Protein AF-A0A800F292-F1 (afdb_monomer)

Mean predicted aligned error: 12.26 Å

Structure (mmCIF, N/CA/C/O backbone):
data_AF-A0A800F292-F1
#
_entry.id   AF-A0A800F292-F1
#
loop_
_atom_site.group_PDB
_atom_site.id
_atom_site.type_symbol
_atom_site.label_atom_id
_atom_site.label_alt_id
_atom_site.label_comp_id
_atom_site.label_asym_id
_atom_site.label_entity_id
_atom_site.label_seq_id
_atom_site.pdbx_PDB_ins_code
_atom_site.Cartn_x
_atom_site.Cartn_y
_atom_site.Cartn_z
_atom_site.occupancy
_atom_site.B_iso_or_equiv
_atom_site.auth_seq_id
_atom_site.auth_comp_id
_atom_site.auth_asym_id
_atom_site.auth_atom_id
_atom_site.pdbx_PDB_model_num
ATOM 1 N N . MET A 1 1 ? -18.574 13.559 -43.668 1.00 36.72 1 MET A N 1
ATOM 2 C CA . MET A 1 1 ? -17.301 13.982 -43.047 1.00 36.72 1 MET A CA 1
ATOM 3 C C . MET A 1 1 ? -17.397 13.681 -41.564 1.00 36.72 1 MET A C 1
ATOM 5 O O . MET A 1 1 ? -18.131 14.370 -40.873 1.00 36.72 1 MET A O 1
ATOM 9 N N . GLN A 1 2 ? -16.757 12.614 -41.094 1.00 32.22 2 GLN A N 1
ATOM 10 C CA . GLN A 1 2 ? -16.749 12.251 -39.677 1.00 32.22 2 GLN A CA 1
ATOM 11 C C . GLN A 1 2 ? -15.295 11.953 -39.313 1.00 32.22 2 GLN A C 1
ATOM 13 O O . GLN A 1 2 ? -14.734 10.948 -39.738 1.00 32.22 2 GLN A O 1
ATOM 18 N N . SER A 1 3 ? -14.655 12.906 -38.640 1.00 34.41 3 SER A N 1
ATOM 19 C CA . SER A 1 3 ? -13.289 12.800 -38.133 1.00 34.41 3 SER A CA 1
ATOM 20 C C . SER A 1 3 ? -13.315 12.074 -36.790 1.00 34.41 3 SER A C 1
ATOM 22 O O . SER A 1 3 ? -13.877 12.588 -35.822 1.00 34.41 3 SER A O 1
ATOM 24 N N . ALA A 1 4 ? -12.724 10.883 -36.740 1.00 36.22 4 ALA A N 1
ATOM 25 C CA . ALA A 1 4 ? -12.498 10.143 -35.508 1.00 36.22 4 ALA A CA 1
ATOM 26 C C . ALA A 1 4 ? -11.353 10.792 -34.716 1.00 36.22 4 ALA A C 1
ATOM 28 O O . ALA A 1 4 ? -10.230 10.909 -35.204 1.00 36.22 4 ALA A O 1
ATOM 29 N N . ILE A 1 5 ? -11.659 11.226 -33.496 1.00 40.91 5 ILE A N 1
ATOM 30 C CA . ILE A 1 5 ? -10.686 11.656 -32.495 1.00 40.91 5 ILE A CA 1
ATOM 31 C C . ILE A 1 5 ? -10.092 10.379 -31.894 1.00 40.91 5 ILE A C 1
ATOM 33 O O . ILE A 1 5 ? -10.772 9.677 -31.148 1.00 40.91 5 ILE A O 1
ATOM 37 N N . LEU A 1 6 ? -8.842 10.058 -32.237 1.00 34.91 6 LEU A N 1
ATOM 38 C CA . LEU A 1 6 ? -8.052 9.098 -31.470 1.00 34.91 6 LEU A CA 1
ATOM 39 C C . LEU A 1 6 ? -7.646 9.789 -30.162 1.00 34.91 6 LEU A C 1
ATOM 41 O O . LEU A 1 6 ? -6.885 10.758 -30.169 1.00 34.91 6 LEU A O 1
ATOM 45 N N . HIS A 1 7 ? -8.187 9.316 -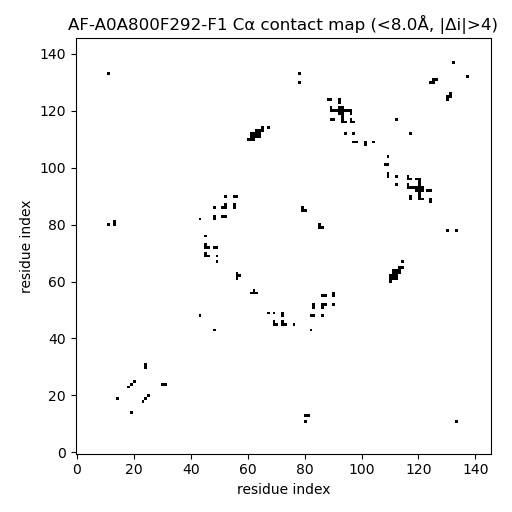29.042 1.00 37.03 7 HIS A N 1
ATOM 46 C CA . HIS A 1 7 ? -7.652 9.641 -27.728 1.00 37.03 7 HIS A CA 1
ATOM 47 C C . HIS A 1 7 ? -6.312 8.927 -27.572 1.00 37.03 7 HIS A C 1
ATOM 49 O O . HIS A 1 7 ? -6.251 7.713 -27.406 1.00 37.03 7 HIS A O 1
ATOM 55 N N . ASP A 1 8 ? -5.250 9.717 -27.662 1.00 36.19 8 ASP A N 1
ATOM 56 C CA . ASP A 1 8 ? -3.881 9.321 -27.379 1.00 36.19 8 ASP A CA 1
ATOM 57 C C . ASP A 1 8 ? -3.757 9.109 -25.860 1.00 36.19 8 ASP A C 1
ATOM 59 O O . ASP A 1 8 ? -3.604 10.053 -25.075 1.00 36.19 8 ASP A O 1
ATOM 63 N N . SER A 1 9 ? -3.950 7.864 -25.425 1.00 35.12 9 SER A N 1
ATOM 64 C CA . SER A 1 9 ? -3.749 7.421 -24.047 1.00 35.12 9 SER A CA 1
ATOM 65 C C . SER A 1 9 ? -2.253 7.446 -23.738 1.00 35.12 9 SER A C 1
ATOM 67 O O . SER A 1 9 ? -1.532 6.486 -23.997 1.00 35.12 9 SER A O 1
ATOM 69 N N . LYS A 1 10 ? -1.789 8.589 -23.227 1.00 39.78 10 LYS A N 1
ATOM 70 C CA . LYS A 1 10 ? -0.405 8.838 -22.812 1.00 39.78 10 LYS A CA 1
ATOM 71 C C . LYS A 1 10 ? 0.002 7.880 -21.691 1.00 39.78 10 LYS A C 1
ATOM 73 O O . LYS A 1 10 ? -0.447 8.026 -20.557 1.00 39.78 10 LYS A O 1
ATOM 78 N N . GLU A 1 11 ? 0.880 6.934 -22.006 1.00 37.97 11 GLU A N 1
ATOM 79 C CA . GLU A 1 11 ? 1.556 6.104 -21.011 1.00 37.97 11 GLU A CA 1
ATOM 80 C C . GLU A 1 11 ? 2.516 6.966 -20.171 1.00 37.97 11 GLU A C 1
ATOM 82 O O . GLU A 1 11 ? 3.374 7.683 -20.689 1.00 37.97 11 GLU A O 1
ATOM 87 N N . LEU A 1 12 ? 2.337 6.924 -18.849 1.00 43.06 12 LEU A N 1
ATOM 88 C CA . LEU A 1 12 ? 3.229 7.535 -17.860 1.00 43.06 12 LEU A CA 1
ATOM 89 C C . LEU A 1 12 ? 4.575 6.788 -17.814 1.00 43.06 12 LEU A C 1
ATOM 91 O O . LEU A 1 12 ? 4.598 5.581 -18.067 1.00 43.06 12 LEU A O 1
ATOM 95 N N . PRO A 1 13 ? 5.686 7.451 -17.435 1.00 40.56 13 PRO A N 1
ATOM 96 C CA . PRO A 1 13 ? 7.021 6.865 -17.480 1.00 40.56 13 PRO A CA 1
ATOM 97 C C . PRO A 1 13 ? 7.172 5.761 -16.421 1.00 40.56 13 PRO A C 1
ATOM 99 O O . PRO A 1 13 ? 7.561 5.980 -15.269 1.00 40.56 13 PRO A O 1
ATOM 102 N N . LYS A 1 14 ? 6.856 4.533 -16.830 1.00 51.59 14 LYS A N 1
ATOM 103 C CA . LYS A 1 14 ? 7.476 3.321 -16.291 1.00 51.59 14 LYS A CA 1
ATOM 104 C C . LYS A 1 14 ? 8.957 3.388 -16.683 1.00 51.59 14 LYS A C 1
ATOM 106 O O . LYS A 1 14 ? 9.255 3.924 -17.744 1.00 51.59 14 LYS A O 1
ATOM 111 N N . ILE A 1 15 ? 9.882 2.871 -15.865 1.00 49.94 15 ILE A N 1
ATOM 112 C CA . ILE A 1 15 ? 11.283 2.713 -16.303 1.00 49.94 15 ILE A CA 1
ATOM 113 C C . ILE A 1 15 ? 11.245 1.735 -17.478 1.00 49.94 15 ILE A C 1
ATOM 115 O O . ILE A 1 15 ? 11.177 0.521 -17.284 1.00 49.94 15 ILE A O 1
ATOM 119 N N . ASN A 1 16 ? 11.157 2.283 -18.683 1.00 58.16 16 ASN A N 1
ATOM 120 C CA . ASN A 1 16 ? 10.989 1.517 -19.897 1.00 58.16 16 ASN A CA 1
ATOM 121 C C . ASN A 1 16 ? 12.355 0.934 -20.267 1.00 58.16 16 ASN A C 1
ATOM 123 O O . ASN A 1 16 ? 13.406 1.471 -19.908 1.00 58.16 16 ASN A O 1
ATOM 127 N N . GLU A 1 17 ? 12.352 -0.176 -20.991 1.00 64.88 17 GLU A N 1
ATOM 128 C CA . GLU A 1 17 ? 13.569 -0.807 -21.495 1.00 64.88 17 GLU A CA 1
ATOM 129 C C . GLU A 1 17 ? 14.420 0.191 -22.301 1.00 64.88 17 GLU A C 1
ATOM 131 O O . GLU A 1 17 ? 15.648 0.136 -22.259 1.00 64.88 17 GLU A O 1
ATOM 136 N N . GLU A 1 18 ? 13.774 1.165 -22.948 1.00 66.38 18 GLU A N 1
ATOM 137 C CA . GLU A 1 18 ? 14.415 2.297 -23.621 1.00 66.38 18 GLU A CA 1
ATOM 138 C C . GLU A 1 18 ? 15.175 3.227 -22.674 1.00 66.38 18 GLU A C 1
ATOM 140 O O . GLU A 1 18 ? 16.341 3.512 -22.940 1.00 66.38 18 GLU A O 1
ATOM 145 N N . ASP A 1 19 ? 14.588 3.654 -21.553 1.00 66.25 19 ASP A N 1
ATOM 146 C CA . ASP A 1 19 ? 15.280 4.507 -20.575 1.00 66.25 19 ASP A CA 1
ATOM 147 C C . ASP A 1 19 ? 16.457 3.763 -19.937 1.00 66.25 19 ASP A C 1
ATOM 149 O O . ASP A 1 19 ? 17.545 4.312 -19.759 1.00 66.25 19 ASP A O 1
ATOM 153 N N . LEU A 1 20 ? 16.278 2.470 -19.654 1.00 72.25 20 LEU A N 1
ATOM 154 C CA . LEU A 1 20 ? 17.343 1.618 -19.133 1.00 72.25 20 LEU A CA 1
ATOM 155 C C . LEU A 1 20 ? 18.491 1.474 -20.150 1.00 72.25 20 LEU A C 1
ATOM 157 O O . LEU A 1 20 ? 19.671 1.543 -19.797 1.00 72.25 20 LEU A O 1
ATOM 161 N N . LYS A 1 21 ? 18.159 1.312 -21.433 1.00 69.94 21 LYS A N 1
ATOM 162 C CA . LYS A 1 21 ? 19.131 1.185 -22.524 1.00 69.94 21 LYS A CA 1
ATOM 163 C C . LYS A 1 21 ? 19.867 2.496 -22.796 1.00 69.94 21 LYS A C 1
ATOM 165 O O . LYS A 1 21 ? 21.090 2.476 -22.934 1.00 69.94 21 LYS A O 1
ATOM 170 N N . ASN A 1 22 ? 19.147 3.613 -22.819 1.00 68.94 22 ASN A N 1
ATOM 171 C CA . ASN A 1 22 ? 19.672 4.923 -23.197 1.00 68.94 22 ASN A CA 1
ATOM 172 C C . ASN A 1 22 ? 20.421 5.622 -22.057 1.00 68.94 22 ASN A C 1
ATOM 174 O O . ASN A 1 22 ? 21.399 6.314 -22.321 1.00 68.94 22 ASN A O 1
ATOM 178 N N . CYS A 1 23 ? 20.014 5.423 -20.801 1.00 67.19 23 CYS A N 1
ATOM 179 C CA . CYS A 1 23 ? 20.620 6.118 -19.663 1.00 67.19 23 CYS A CA 1
ATOM 180 C C . CYS A 1 23 ? 21.601 5.235 -18.878 1.00 67.19 23 CYS A C 1
ATOM 182 O O . CYS A 1 23 ? 22.660 5.710 -18.476 1.00 67.19 23 CYS A O 1
ATOM 184 N N . PHE A 1 24 ? 21.291 3.951 -18.664 1.00 71.19 24 PHE A N 1
ATOM 185 C CA . PHE A 1 24 ? 22.099 3.081 -17.798 1.00 71.19 24 PHE A CA 1
ATOM 186 C C . PHE A 1 24 ? 23.123 2.238 -18.576 1.00 71.19 24 PHE A C 1
ATOM 188 O O . PHE A 1 24 ? 24.309 2.231 -18.239 1.00 71.19 24 PHE A O 1
ATOM 195 N N . PHE A 1 25 ? 22.705 1.558 -19.650 1.00 73.31 25 PHE A N 1
ATOM 196 C CA . PHE A 1 25 ? 23.616 0.714 -20.439 1.00 73.31 25 PHE A CA 1
ATOM 197 C C . PHE A 1 25 ? 24.480 1.488 -21.438 1.00 73.31 25 PHE A C 1
ATOM 199 O O . PHE A 1 25 ? 25.576 1.028 -21.760 1.00 73.31 25 PHE A O 1
ATOM 206 N N . ALA A 1 26 ? 24.041 2.667 -21.891 1.00 73.25 26 ALA A N 1
ATOM 207 C CA . ALA A 1 26 ? 24.834 3.520 -22.777 1.00 73.25 26 ALA A CA 1
ATOM 208 C C . ALA A 1 26 ? 26.160 3.966 -22.137 1.00 73.25 26 ALA A C 1
ATOM 210 O O . ALA A 1 26 ? 27.179 4.039 -22.822 1.00 73.25 26 ALA A O 1
ATOM 211 N N . TYR A 1 27 ? 26.165 4.200 -20.819 1.00 72.38 27 TYR A N 1
ATOM 212 C CA . TYR A 1 27 ? 27.358 4.610 -20.074 1.00 72.38 27 TYR A CA 1
ATOM 213 C C . TYR A 1 27 ? 28.317 3.439 -19.788 1.00 72.38 27 TYR A C 1
ATOM 215 O O . TYR A 1 27 ? 29.520 3.640 -19.664 1.00 72.38 27 TYR A O 1
ATOM 223 N N . ASN A 1 28 ? 27.809 2.199 -19.734 1.00 76.88 28 ASN A N 1
ATOM 224 C CA . ASN A 1 28 ? 28.596 1.001 -19.435 1.00 76.88 28 ASN A CA 1
ATOM 225 C C . ASN A 1 28 ? 28.258 -0.155 -20.389 1.00 76.88 28 ASN A C 1
ATOM 227 O O . ASN A 1 28 ? 2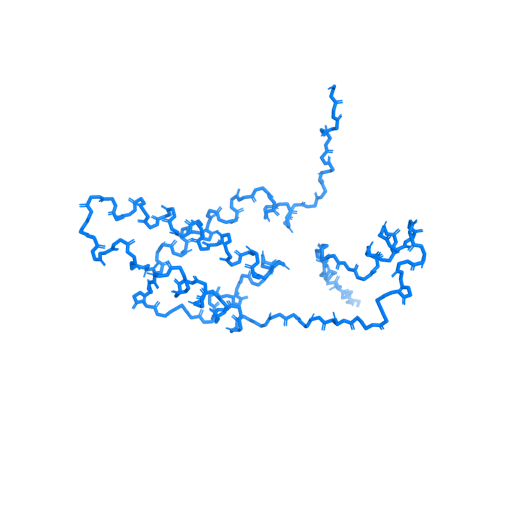7.590 -1.125 -20.021 1.00 76.88 28 ASN A O 1
ATOM 231 N N . GLN A 1 29 ? 28.765 -0.093 -21.618 1.00 69.00 29 GLN A N 1
ATOM 232 C CA . GLN A 1 29 ? 28.440 -1.074 -22.665 1.00 69.00 29 GLN A CA 1
ATOM 233 C C . GLN A 1 29 ? 28.773 -2.527 -22.262 1.00 69.00 29 GLN A C 1
ATOM 235 O O . GLN A 1 29 ? 28.035 -3.454 -22.596 1.00 69.00 29 GLN A O 1
ATOM 240 N N . GLY A 1 30 ? 29.834 -2.728 -21.467 1.00 76.31 30 GLY A N 1
ATOM 241 C CA . GLY A 1 30 ? 30.248 -4.040 -20.949 1.00 76.31 30 GLY A CA 1
ATOM 242 C C . GLY A 1 30 ? 29.389 -4.602 -19.806 1.00 76.31 30 GLY A C 1
ATOM 243 O O . GLY A 1 30 ? 29.569 -5.757 -19.428 1.00 76.31 30 GLY A O 1
ATOM 244 N N . LEU A 1 31 ? 28.465 -3.818 -19.240 1.00 77.75 31 LEU A N 1
ATOM 245 C CA . LEU A 1 31 ? 27.495 -4.291 -18.244 1.00 77.75 31 LEU A CA 1
ATOM 246 C C . LEU A 1 31 ? 26.307 -4.983 -18.915 1.00 77.75 31 LEU A C 1
ATOM 248 O O . LEU A 1 31 ? 25.764 -5.933 -18.361 1.00 77.75 31 LEU A O 1
ATOM 252 N N . ASN A 1 32 ? 25.947 -4.573 -20.131 1.00 74.81 32 ASN A N 1
ATOM 253 C CA . ASN A 1 32 ? 24.819 -5.151 -20.854 1.00 74.81 32 ASN A CA 1
ATOM 254 C C . ASN A 1 32 ? 25.026 -6.645 -21.171 1.00 74.81 32 ASN A C 1
ATOM 256 O O . ASN A 1 32 ? 24.090 -7.435 -21.082 1.00 74.81 32 ASN A O 1
ATOM 260 N N . SER A 1 33 ? 26.265 -7.053 -21.470 1.00 78.81 33 SER A N 1
ATOM 261 C CA . SER A 1 33 ? 26.622 -8.462 -21.700 1.00 78.81 33 SER A CA 1
ATOM 262 C C . SER A 1 33 ? 26.584 -9.322 -20.431 1.00 78.81 33 SER A C 1
ATOM 264 O O . SER A 1 33 ? 26.519 -10.545 -20.530 1.00 78.81 33 SER A O 1
ATOM 266 N N . ARG A 1 34 ? 26.589 -8.706 -19.239 1.00 82.31 34 ARG A N 1
ATOM 267 C CA . ARG A 1 34 ? 26.511 -9.399 -17.940 1.00 82.31 34 ARG A CA 1
ATOM 268 C C . ARG A 1 34 ? 25.076 -9.689 -17.491 1.00 82.31 34 ARG A C 1
ATOM 270 O O . ARG A 1 34 ? 24.896 -10.449 -16.544 1.00 82.31 34 ARG A O 1
ATOM 277 N N . PHE A 1 35 ? 24.070 -9.151 -18.186 1.00 80.56 35 PHE A N 1
ATOM 278 C CA . PHE A 1 35 ? 22.650 -9.453 -17.970 1.00 80.56 35 PHE A CA 1
ATOM 279 C C . PHE A 1 35 ? 22.031 -10.095 -19.225 1.00 80.56 35 PHE A C 1
ATOM 281 O O . PHE A 1 35 ? 21.177 -9.486 -19.873 1.00 80.56 35 PHE A O 1
ATOM 288 N N . PRO A 1 36 ? 22.457 -11.317 -19.604 1.00 76.56 36 PRO A N 1
ATOM 289 C CA . PRO A 1 36 ? 21.938 -11.992 -20.795 1.00 76.56 36 PRO A CA 1
ATOM 290 C C . PRO A 1 36 ? 20.446 -12.339 -20.675 1.00 76.56 36 PRO A C 1
ATOM 292 O O . PRO A 1 36 ? 19.749 -12.404 -21.683 1.00 76.56 36 PRO A O 1
ATOM 295 N N . TRP A 1 37 ? 19.946 -12.520 -19.449 1.00 78.12 37 TRP A N 1
ATOM 296 C CA . TRP A 1 37 ? 18.545 -12.823 -19.169 1.00 78.12 37 TRP A CA 1
ATOM 297 C C . TRP A 1 37 ? 17.825 -11.571 -18.678 1.00 78.12 37 TRP A C 1
ATOM 299 O O . TRP A 1 37 ? 18.099 -11.081 -17.581 1.00 78.12 37 TRP A O 1
ATOM 309 N N . ARG A 1 38 ? 16.892 -11.063 -19.486 1.00 75.50 38 ARG A N 1
ATOM 310 C CA . ARG A 1 38 ? 15.976 -9.989 -19.093 1.00 75.50 38 ARG A CA 1
ATOM 311 C C . ARG A 1 38 ? 14.594 -10.581 -18.882 1.00 75.50 38 ARG A C 1
ATOM 313 O O . ARG A 1 38 ? 14.059 -11.238 -19.770 1.00 75.50 38 ARG A O 1
ATOM 320 N N . PHE A 1 39 ? 14.028 -10.340 -17.710 1.00 75.88 39 PHE A N 1
ATOM 321 C CA . PHE A 1 39 ? 12.658 -10.720 -17.400 1.00 75.88 39 PHE A CA 1
ATOM 322 C C . PHE A 1 39 ? 11.787 -9.477 -17.509 1.00 75.88 39 PHE A C 1
ATOM 324 O O . PHE A 1 39 ? 12.036 -8.487 -16.820 1.00 75.88 39 PHE A O 1
ATOM 331 N N . LYS A 1 40 ? 10.779 -9.528 -18.378 1.00 72.75 40 LYS A N 1
ATOM 332 C CA . LYS A 1 40 ? 9.723 -8.522 -18.424 1.00 72.75 40 LYS A CA 1
ATOM 333 C C . LYS A 1 40 ? 8.581 -9.009 -17.543 1.00 72.75 40 LYS A C 1
ATOM 335 O O . LYS A 1 40 ? 8.144 -10.146 -17.682 1.00 72.75 40 LYS A O 1
ATOM 340 N N . THR A 1 41 ? 8.140 -8.169 -16.619 1.00 74.00 41 THR A N 1
ATOM 341 C CA . THR A 1 41 ? 6.936 -8.434 -15.830 1.00 74.00 41 THR A CA 1
ATOM 342 C C . THR A 1 41 ? 5.742 -7.828 -16.542 1.00 74.00 41 THR A C 1
ATOM 344 O O . THR A 1 41 ? 5.806 -6.664 -16.945 1.00 74.00 41 THR A O 1
ATOM 347 N N . ASP A 1 42 ? 4.675 -8.606 -16.673 1.00 79.25 42 ASP A N 1
ATOM 348 C CA . ASP A 1 42 ? 3.408 -8.109 -17.195 1.00 79.25 42 ASP A CA 1
ATOM 349 C C . ASP A 1 42 ? 2.742 -7.142 -16.209 1.00 79.25 42 ASP A C 1
ATOM 351 O O . ASP A 1 42 ? 3.061 -7.100 -15.015 1.00 79.25 42 ASP A O 1
ATOM 355 N N . ASP A 1 43 ? 1.816 -6.346 -16.734 1.00 85.19 43 ASP A N 1
ATOM 356 C CA . ASP A 1 43 ? 1.013 -5.436 -15.931 1.00 85.19 43 ASP A CA 1
ATOM 357 C C . ASP A 1 43 ? 0.007 -6.202 -15.067 1.00 85.19 43 ASP A C 1
ATOM 359 O O . ASP A 1 43 ? -0.630 -7.156 -15.516 1.00 85.19 43 ASP A O 1
ATOM 363 N N . TYR A 1 44 ? -0.163 -5.752 -13.823 1.00 87.19 44 TYR A N 1
ATOM 364 C CA . TYR A 1 44 ? -1.115 -6.360 -12.899 1.00 87.19 44 TYR A CA 1
ATOM 365 C C . TYR A 1 44 ? -2.548 -5.969 -13.242 1.00 87.19 44 TYR A C 1
ATOM 367 O O . TYR A 1 44 ? -2.861 -4.799 -13.475 1.00 87.19 44 TYR A O 1
ATOM 375 N N . LYS A 1 45 ? -3.457 -6.938 -13.163 1.00 91.94 45 LYS A N 1
ATOM 376 C CA . LYS A 1 45 ? -4.901 -6.688 -13.188 1.00 91.94 45 LYS A CA 1
ATOM 377 C C . LYS A 1 45 ? -5.374 -6.166 -11.832 1.00 91.94 45 LYS A C 1
ATOM 379 O O . LYS A 1 45 ? -4.774 -6.435 -10.792 1.00 91.94 45 LYS A O 1
ATOM 384 N N . ALA A 1 46 ? -6.523 -5.491 -11.816 1.00 92.06 46 ALA A N 1
ATOM 385 C CA . ALA A 1 46 ? -7.115 -4.946 -10.590 1.00 92.06 46 ALA A CA 1
ATOM 386 C C . ALA A 1 46 ? -7.318 -5.998 -9.479 1.00 92.06 46 ALA A C 1
ATOM 388 O O . ALA A 1 46 ? -7.108 -5.704 -8.302 1.00 92.06 46 ALA A O 1
ATOM 389 N N . GLY A 1 47 ? -7.686 -7.231 -9.846 1.00 92.81 47 GLY A N 1
ATOM 390 C CA . GLY A 1 47 ? -7.806 -8.343 -8.898 1.00 92.81 47 GLY A CA 1
ATOM 391 C C . GLY A 1 47 ? -6.469 -8.725 -8.256 1.00 92.81 47 GLY A C 1
ATOM 392 O O . GLY A 1 47 ? -6.386 -8.833 -7.037 1.00 92.81 47 GLY A O 1
ATOM 393 N N . GLU A 1 48 ? -5.408 -8.838 -9.055 1.00 92.69 48 GLU A N 1
ATOM 394 C CA . GLU A 1 48 ? -4.061 -9.171 -8.571 1.00 92.69 48 GLU A CA 1
ATOM 395 C C . GLU A 1 48 ? -3.502 -8.050 -7.687 1.00 92.69 48 GLU A C 1
ATOM 397 O O . GLU A 1 48 ? -2.895 -8.300 -6.646 1.00 92.69 48 GLU A O 1
ATOM 402 N N . LEU A 1 49 ? -3.772 -6.792 -8.044 1.00 93.19 49 LEU A N 1
ATOM 403 C CA . LEU A 1 49 ? -3.374 -5.643 -7.238 1.00 93.19 49 LEU A CA 1
ATOM 404 C C . LEU A 1 49 ? -4.082 -5.625 -5.872 1.00 93.19 49 LEU A C 1
ATOM 406 O O . LEU A 1 49 ? -3.456 -5.327 -4.851 1.00 93.19 49 LEU A O 1
ATOM 410 N N . ASN A 1 50 ? -5.363 -6.010 -5.829 1.00 95.19 50 ASN A N 1
ATOM 411 C CA . ASN A 1 50 ? -6.100 -6.192 -4.578 1.00 95.19 50 ASN A CA 1
ATOM 412 C C . ASN A 1 50 ? -5.488 -7.313 -3.720 1.00 95.19 50 ASN A C 1
ATOM 414 O O . ASN A 1 50 ? -5.314 -7.147 -2.512 1.00 95.19 50 ASN A O 1
ATOM 418 N N . GLU A 1 51 ? -5.107 -8.438 -4.326 1.00 94.75 51 GLU A N 1
ATOM 419 C CA . GLU A 1 51 ? -4.435 -9.534 -3.619 1.00 94.75 51 GLU A CA 1
ATOM 420 C C . GLU A 1 51 ? -3.090 -9.097 -3.029 1.00 94.75 51 GLU A C 1
ATOM 422 O O . GLU A 1 51 ? -2.809 -9.373 -1.859 1.00 94.75 51 GLU A O 1
ATOM 427 N N . ILE A 1 52 ? -2.292 -8.341 -3.790 1.00 94.44 52 ILE A N 1
ATOM 428 C CA . ILE A 1 52 ? -1.041 -7.741 -3.306 1.00 94.44 52 ILE A CA 1
ATOM 429 C C . ILE A 1 52 ? -1.316 -6.832 -2.108 1.00 94.44 52 ILE A C 1
ATOM 431 O O . ILE A 1 52 ? -0.627 -6.921 -1.090 1.00 94.44 52 ILE A O 1
ATOM 435 N N . PHE A 1 53 ? -2.331 -5.974 -2.193 1.00 95.62 53 PHE A N 1
ATOM 436 C CA . PHE A 1 53 ? -2.687 -5.073 -1.102 1.00 95.62 53 PHE A CA 1
ATOM 437 C C . PHE A 1 53 ? -3.112 -5.831 0.164 1.00 95.62 53 PHE A C 1
ATOM 439 O O . PHE A 1 53 ? -2.612 -5.553 1.257 1.00 95.62 53 PHE A O 1
ATOM 446 N N . GLN A 1 54 ? -3.977 -6.839 0.026 1.00 94.75 54 GLN A N 1
ATOM 447 C CA . GLN A 1 54 ? -4.402 -7.691 1.140 1.00 94.75 54 GLN A CA 1
ATOM 448 C C . GLN A 1 54 ? -3.223 -8.446 1.759 1.00 94.75 54 GLN A C 1
ATOM 450 O O . GLN A 1 54 ? -3.120 -8.530 2.987 1.00 94.75 54 GLN A O 1
ATOM 455 N N . LYS A 1 55 ? -2.294 -8.935 0.929 1.00 95.50 55 LYS A N 1
ATOM 456 C CA . LYS A 1 55 ? -1.048 -9.550 1.389 1.00 95.50 55 LYS A CA 1
ATOM 457 C C . LYS A 1 55 ? -0.222 -8.565 2.218 1.00 95.50 55 LYS A C 1
ATOM 459 O O . LYS A 1 55 ? 0.143 -8.898 3.339 1.00 95.50 55 LYS A O 1
ATOM 464 N N . LYS A 1 56 ? -0.005 -7.333 1.742 1.00 94.88 56 LYS A N 1
ATOM 465 C CA . LYS A 1 56 ? 0.748 -6.296 2.479 1.00 94.88 56 LYS A CA 1
ATOM 466 C C . LYS A 1 56 ? 0.113 -5.950 3.829 1.00 94.88 56 LYS A C 1
ATOM 468 O O . LYS A 1 56 ? 0.827 -5.727 4.804 1.00 94.88 56 LYS A O 1
ATOM 473 N N . ILE A 1 57 ? -1.218 -5.922 3.908 1.00 95.00 57 ILE A N 1
ATOM 474 C CA . ILE A 1 57 ? -1.944 -5.704 5.169 1.00 95.00 57 ILE A CA 1
ATOM 475 C C . ILE A 1 57 ? -1.679 -6.848 6.148 1.00 95.00 57 ILE A C 1
ATOM 477 O O . ILE A 1 57 ? -1.333 -6.598 7.305 1.00 95.00 57 ILE A O 1
ATOM 481 N N . LYS A 1 58 ? -1.805 -8.090 5.673 1.00 94.56 58 LYS A N 1
ATOM 482 C CA . LYS A 1 58 ? -1.578 -9.289 6.481 1.00 94.56 58 LYS A CA 1
ATOM 483 C C . LYS A 1 58 ? -0.129 -9.382 6.960 1.00 94.56 58 LYS A C 1
ATOM 485 O O . LYS A 1 58 ? 0.097 -9.614 8.143 1.00 94.56 58 LYS A O 1
ATOM 490 N N . ASP A 1 59 ? 0.831 -9.138 6.072 1.00 95.25 59 ASP A N 1
ATOM 491 C CA . ASP A 1 59 ? 2.266 -9.159 6.376 1.00 95.25 59 ASP A CA 1
ATOM 492 C C . ASP A 1 59 ? 2.640 -8.069 7.398 1.00 95.25 59 ASP A C 1
ATOM 494 O O . ASP A 1 59 ? 3.536 -8.256 8.216 1.00 95.25 59 ASP A O 1
ATOM 498 N N . ALA A 1 60 ? 1.908 -6.949 7.423 1.00 92.81 60 ALA A N 1
ATOM 499 C CA . ALA A 1 60 ? 2.063 -5.922 8.450 1.00 92.81 60 ALA A CA 1
ATOM 500 C C . ALA A 1 60 ? 1.451 -6.298 9.817 1.00 92.81 60 ALA A C 1
ATOM 502 O O . ALA A 1 60 ? 1.578 -5.514 10.759 1.00 92.81 60 ALA A O 1
ATOM 503 N N . GLY A 1 61 ? 0.756 -7.436 9.932 1.00 93.81 61 GLY A N 1
ATOM 504 C CA . GLY A 1 61 ? 0.030 -7.856 11.136 1.00 93.81 61 GLY A CA 1
ATOM 505 C C . GLY A 1 61 ? -1.327 -7.168 11.325 1.00 93.81 61 GLY A C 1
ATOM 506 O O . GLY A 1 61 ? -1.833 -7.096 12.445 1.00 93.81 61 GLY A O 1
ATOM 507 N N . TRP A 1 62 ? -1.906 -6.615 10.255 1.00 94.19 62 TRP A N 1
ATOM 508 C CA . TRP A 1 62 ? -3.204 -5.936 10.275 1.00 94.19 62 TRP A CA 1
ATOM 509 C C . TRP A 1 62 ? -4.273 -6.822 9.631 1.00 94.19 62 TRP A C 1
ATOM 511 O O . TRP A 1 62 ? -3.984 -7.784 8.922 1.00 94.19 62 TRP A O 1
ATOM 521 N N . SER A 1 63 ? -5.536 -6.489 9.876 1.00 93.44 63 SER A N 1
ATOM 522 C CA . SER A 1 63 ? -6.690 -7.169 9.287 1.00 93.44 63 SER A CA 1
ATOM 523 C C . SER A 1 63 ? -7.682 -6.151 8.739 1.00 93.44 63 SER A C 1
ATOM 525 O O . SER A 1 63 ? -7.691 -4.996 9.167 1.00 93.44 63 SER A O 1
ATOM 527 N N . ILE A 1 64 ? -8.518 -6.566 7.789 1.00 91.94 64 ILE A N 1
ATOM 528 C CA . ILE A 1 64 ? -9.616 -5.747 7.273 1.00 91.94 64 ILE A CA 1
ATOM 529 C C . ILE A 1 64 ? -10.926 -6.390 7.708 1.00 91.94 64 ILE A C 1
ATOM 531 O O . ILE A 1 64 ? -11.093 -7.602 7.581 1.0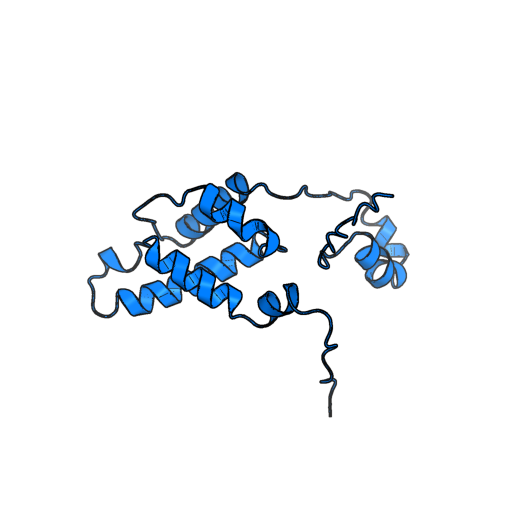0 91.94 64 ILE A O 1
ATOM 535 N N . LYS A 1 65 ? -11.852 -5.581 8.225 1.00 88.75 65 LYS A N 1
ATOM 536 C CA . LYS A 1 65 ? -13.167 -6.053 8.676 1.00 88.75 65 LYS A CA 1
ATOM 537 C C . LYS A 1 65 ? -14.045 -6.531 7.515 1.00 88.75 65 LYS A C 1
ATOM 539 O O . LYS A 1 65 ? -14.788 -7.493 7.661 1.00 88.75 65 LYS A O 1
ATOM 544 N N . GLU A 1 66 ? -13.946 -5.855 6.377 1.00 87.69 66 GLU A N 1
ATOM 545 C CA . GLU A 1 66 ? -14.709 -6.131 5.160 1.00 87.69 66 GLU A CA 1
ATOM 546 C C . GLU A 1 66 ? -13.733 -6.284 3.997 1.00 87.69 66 GLU A C 1
ATOM 548 O O . GLU A 1 66 ? -12.780 -5.513 3.879 1.00 87.69 66 GLU A O 1
ATOM 553 N N . LYS A 1 67 ? -13.943 -7.284 3.137 1.00 86.06 67 LYS A N 1
ATOM 554 C CA . LYS A 1 67 ? -13.094 -7.459 1.955 1.00 86.06 67 LYS A CA 1
ATOM 555 C C . LYS A 1 67 ? -13.252 -6.256 1.027 1.00 86.06 67 LYS A C 1
ATOM 557 O O . LYS A 1 67 ? -14.368 -5.814 0.765 1.00 86.06 67 LYS A O 1
ATOM 562 N N . VAL A 1 68 ? -12.135 -5.765 0.502 1.00 90.44 68 VAL A N 1
ATOM 563 C CA . VAL A 1 68 ? -12.147 -4.710 -0.515 1.00 90.44 68 VAL A CA 1
ATOM 564 C C . VAL A 1 68 ? -12.572 -5.339 -1.844 1.00 90.44 68 VAL A C 1
ATOM 566 O O . VAL A 1 68 ? -11.958 -6.330 -2.248 1.00 90.44 68 VAL A O 1
ATOM 569 N N . PRO A 1 69 ? -13.611 -4.825 -2.523 1.00 92.69 69 PRO A N 1
ATOM 570 C CA . PRO A 1 69 ? -14.036 -5.369 -3.806 1.00 92.69 69 PRO A CA 1
ATOM 571 C C . PRO A 1 69 ? -13.034 -5.012 -4.912 1.00 92.69 69 PRO A C 1
ATOM 573 O O . PRO A 1 69 ? -12.490 -3.908 -4.929 1.00 92.69 69 PRO A O 1
ATOM 576 N N . ASN A 1 70 ? -12.832 -5.920 -5.871 1.00 92.19 70 ASN A N 1
ATOM 577 C CA . ASN A 1 70 ? -11.931 -5.697 -7.013 1.00 92.19 70 ASN A CA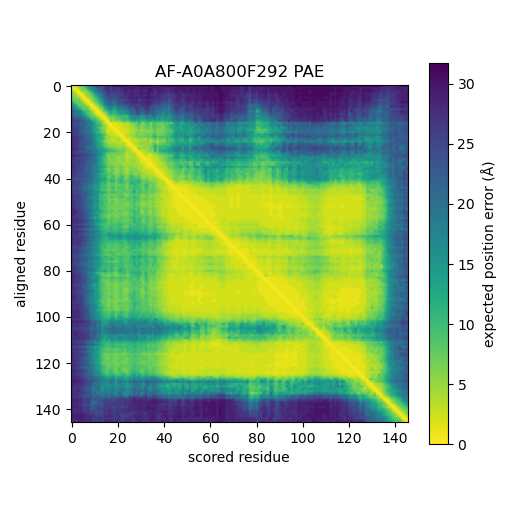 1
ATOM 578 C C . ASN A 1 70 ? -12.327 -4.457 -7.830 1.00 92.19 70 ASN A C 1
ATOM 580 O O . ASN A 1 70 ? -11.458 -3.697 -8.250 1.00 92.19 70 ASN A O 1
ATOM 584 N N . SER A 1 71 ? -13.631 -4.185 -7.945 1.00 92.62 71 SER A N 1
ATOM 585 C CA . SER A 1 71 ? -14.169 -2.995 -8.617 1.00 92.62 71 SER A CA 1
ATOM 586 C C . SER A 1 71 ? -13.663 -1.675 -8.029 1.00 92.62 71 SER A C 1
ATOM 588 O O . SER A 1 71 ? -13.562 -0.662 -8.727 1.00 92.62 71 SER A O 1
ATOM 590 N N . TRP A 1 72 ? -13.278 -1.664 -6.747 1.00 93.81 72 TRP A N 1
ATOM 591 C CA . TRP A 1 72 ? -12.674 -0.480 -6.149 1.00 93.81 72 TRP A CA 1
ATOM 592 C C . TRP A 1 72 ? -11.312 -0.160 -6.769 1.00 93.81 72 TRP A C 1
ATOM 594 O O . TRP A 1 72 ? -11.018 1.022 -6.947 1.00 93.81 72 TRP A O 1
ATOM 604 N N . PHE A 1 73 ? -10.526 -1.181 -7.123 1.00 92.81 73 PHE A N 1
ATOM 605 C CA . PHE A 1 73 ? -9.232 -1.037 -7.792 1.00 92.81 73 PHE A CA 1
ATOM 606 C C . PHE A 1 73 ? -9.383 -0.755 -9.286 1.00 92.81 73 PHE A C 1
ATOM 608 O O . PHE A 1 73 ? -8.647 0.079 -9.799 1.00 92.81 73 PHE A O 1
ATOM 615 N N . GLU A 1 74 ? -10.361 -1.370 -9.960 1.00 91.94 74 GLU A N 1
ATOM 616 C CA . GLU A 1 74 ? -10.623 -1.163 -11.397 1.00 91.94 74 GLU A CA 1
ATOM 617 C C . GLU A 1 74 ? -10.758 0.324 -11.745 1.00 91.94 74 GLU A C 1
ATOM 619 O O . GLU A 1 74 ? -10.084 0.818 -12.639 1.00 91.94 74 GLU A O 1
ATOM 624 N N . SER A 1 75 ? -11.539 1.067 -10.955 1.00 89.06 75 SER A N 1
ATOM 625 C CA . SER A 1 75 ? -11.734 2.518 -11.128 1.00 89.06 75 SER A CA 1
ATOM 626 C C . SER A 1 75 ? -10.497 3.393 -10.854 1.00 89.06 75 SER A C 1
ATOM 628 O O . SER A 1 75 ? -10.580 4.612 -10.984 1.00 89.06 75 SER A O 1
ATOM 630 N N . LYS A 1 76 ? -9.381 2.814 -10.394 1.00 89.56 76 LYS A N 1
ATOM 631 C CA . LYS A 1 76 ? -8.206 3.543 -9.876 1.00 89.56 76 LYS A CA 1
ATOM 632 C C . LYS A 1 76 ? -6.885 3.058 -10.468 1.00 89.56 76 LYS A C 1
ATOM 634 O O . LYS A 1 76 ? -5.838 3.565 -10.067 1.00 89.56 76 LYS A O 1
ATOM 639 N N . MET A 1 77 ? -6.927 2.102 -11.398 1.00 87.19 77 MET A N 1
ATOM 640 C CA . MET A 1 77 ? -5.738 1.488 -11.996 1.00 87.19 77 MET A CA 1
ATOM 641 C C . MET A 1 77 ? -4.785 2.518 -12.603 1.00 87.19 77 MET A C 1
ATOM 643 O O . MET A 1 77 ? -3.578 2.402 -12.410 1.00 87.19 77 MET A O 1
ATOM 647 N N . ASP A 1 78 ? -5.322 3.570 -13.220 1.00 86.00 78 ASP A N 1
ATOM 648 C CA . ASP A 1 78 ? -4.536 4.637 -13.852 1.00 86.00 78 ASP A CA 1
ATOM 649 C C . ASP A 1 78 ? -3.585 5.349 -12.875 1.00 86.00 78 ASP A C 1
ATOM 651 O O . ASP A 1 78 ? -2.534 5.853 -13.267 1.00 86.00 78 ASP A O 1
ATOM 655 N N . TYR A 1 79 ? -3.916 5.359 -11.579 1.00 84.38 79 TYR A N 1
ATOM 656 C CA . TYR A 1 79 ? -3.094 5.991 -10.547 1.00 84.38 79 TYR A CA 1
ATOM 657 C C . TYR A 1 79 ? -2.027 5.055 -9.969 1.00 84.38 79 TYR A C 1
ATOM 659 O O . TYR A 1 79 ? -1.114 5.530 -9.292 1.00 84.38 79 TYR A O 1
ATOM 667 N N . PHE A 1 80 ? -2.112 3.745 -10.215 1.00 87.31 80 PHE A N 1
ATOM 668 C CA . PHE A 1 80 ? -1.233 2.728 -9.628 1.00 87.31 80 PHE A CA 1
ATOM 669 C C . PHE A 1 80 ? -0.108 2.296 -10.578 1.00 87.31 80 PHE A C 1
ATOM 671 O O . PHE A 1 80 ? 0.085 1.114 -10.850 1.00 87.31 80 PHE A O 1
ATOM 678 N N . THR A 1 81 ? 0.669 3.266 -11.058 1.00 85.00 81 THR A N 1
ATOM 679 C CA . THR A 1 81 ? 1.761 3.077 -12.027 1.00 85.00 81 THR A CA 1
ATOM 680 C C . THR A 1 81 ? 2.887 2.165 -11.527 1.00 85.00 81 THR A C 1
ATOM 682 O O . THR A 1 81 ? 3.468 1.422 -12.314 1.00 85.00 81 THR A O 1
ATOM 685 N N . TYR A 1 82 ? 3.207 2.205 -10.229 1.00 85.94 82 TYR A N 1
ATOM 686 C CA . TYR A 1 82 ? 4.311 1.437 -9.635 1.00 85.94 82 TYR A CA 1
ATOM 687 C C . TYR A 1 82 ? 3.826 0.259 -8.781 1.00 85.94 82 TYR A C 1
ATOM 689 O O . TYR A 1 82 ? 4.579 -0.254 -7.945 1.00 85.94 82 TYR A O 1
ATOM 697 N N . TYR A 1 83 ? 2.570 -0.157 -8.977 1.00 89.19 83 TYR A N 1
ATOM 698 C CA . TYR A 1 83 ? 1.932 -1.331 -8.380 1.00 89.19 83 TYR A CA 1
ATOM 699 C C . TYR A 1 83 ? 2.293 -1.536 -6.901 1.00 89.19 83 TYR A C 1
ATOM 701 O O . TYR A 1 83 ? 1.782 -0.830 -6.035 1.00 89.19 83 TYR A O 1
ATOM 709 N N . GLY A 1 84 ? 3.206 -2.465 -6.591 1.00 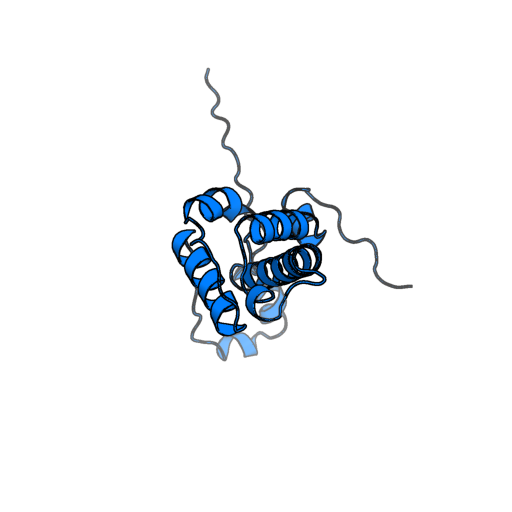88.56 84 GLY A N 1
ATOM 710 C CA . GLY A 1 84 ? 3.615 -2.802 -5.225 1.00 88.56 84 GLY A CA 1
ATOM 711 C C . GLY A 1 84 ? 4.079 -1.606 -4.386 1.00 88.56 84 GLY A C 1
ATOM 712 O O . GLY A 1 84 ? 3.717 -1.527 -3.213 1.00 88.56 84 GLY A O 1
ATOM 713 N N . ARG A 1 85 ? 4.805 -0.646 -4.978 1.00 89.62 85 ARG A N 1
ATOM 714 C CA . ARG A 1 85 ? 5.224 0.583 -4.276 1.00 89.62 85 ARG A CA 1
ATOM 715 C C . ARG A 1 85 ? 4.023 1.464 -3.933 1.00 89.62 85 ARG A C 1
ATOM 717 O O . ARG A 1 85 ? 3.928 2.003 -2.827 1.00 89.62 85 ARG A O 1
ATOM 724 N N . ASP A 1 86 ? 3.093 1.592 -4.871 1.00 91.62 86 ASP A N 1
ATOM 725 C CA . ASP A 1 86 ? 1.888 2.384 -4.658 1.00 91.62 86 ASP A CA 1
ATOM 726 C C . ASP A 1 86 ? 0.977 1.710 -3.611 1.00 91.62 86 ASP A C 1
ATOM 728 O O . ASP A 1 86 ? 0.404 2.401 -2.772 1.00 91.62 86 ASP A O 1
ATOM 732 N N . MET A 1 87 ? 0.929 0.371 -3.551 1.00 94.69 87 MET A N 1
ATOM 733 C CA . MET A 1 87 ? 0.201 -0.376 -2.509 1.00 94.69 87 MET A CA 1
ATOM 734 C C . MET A 1 87 ? 0.789 -0.181 -1.107 1.00 94.69 87 MET A C 1
ATOM 736 O O . MET A 1 87 ? 0.043 -0.031 -0.137 1.00 94.69 87 MET A O 1
ATOM 740 N N . GLU A 1 88 ? 2.117 -0.152 -0.973 1.00 94.00 88 GLU A N 1
ATOM 741 C CA . GLU A 1 88 ? 2.785 0.169 0.297 1.00 94.00 88 GLU A CA 1
ATOM 742 C C . GLU A 1 88 ? 2.491 1.602 0.750 1.00 94.00 88 GLU A C 1
ATOM 744 O O . GLU A 1 88 ? 2.209 1.853 1.930 1.00 94.00 88 GLU A O 1
ATOM 749 N N . THR A 1 89 ? 2.496 2.540 -0.198 1.00 93.88 89 THR A N 1
ATOM 750 C CA . THR A 1 89 ? 2.148 3.938 0.066 1.00 93.88 89 THR A CA 1
ATOM 751 C C . THR A 1 89 ? 0.686 4.061 0.493 1.00 93.88 89 THR A C 1
ATOM 753 O O . THR A 1 89 ? 0.400 4.648 1.540 1.00 93.88 89 THR A O 1
ATOM 756 N N . LEU A 1 90 ? -0.240 3.440 -0.246 1.00 95.31 90 LEU A N 1
ATOM 757 C CA . LEU A 1 90 ? -1.667 3.389 0.075 1.00 95.31 90 LEU A CA 1
ATOM 758 C C . LEU A 1 90 ? -1.904 2.807 1.473 1.00 95.31 90 LEU A C 1
ATOM 760 O O . LEU A 1 90 ? -2.661 3.377 2.263 1.00 95.31 90 LEU A O 1
ATOM 764 N N . LEU A 1 91 ? -1.229 1.706 1.816 1.00 95.75 91 LEU A N 1
ATOM 765 C CA . LEU A 1 91 ? -1.317 1.101 3.143 1.00 95.75 91 LEU A CA 1
ATOM 766 C C . LEU A 1 91 ? -0.826 2.061 4.231 1.00 95.75 91 LEU A C 1
ATOM 768 O O . LEU A 1 91 ? -1.468 2.204 5.270 1.00 95.75 91 LEU A O 1
ATOM 772 N N . SER A 1 92 ? 0.284 2.755 3.996 1.00 95.38 92 SER A N 1
ATOM 773 C CA . SER A 1 92 ? 0.833 3.721 4.952 1.00 95.38 92 SER A CA 1
ATOM 774 C C . SER A 1 92 ? -0.135 4.879 5.204 1.00 95.38 92 SER A C 1
ATOM 776 O O . SER A 1 92 ? -0.419 5.209 6.357 1.00 95.38 92 SER A O 1
ATOM 778 N N . LYS A 1 93 ? -0.731 5.443 4.146 1.00 95.25 93 LYS A N 1
ATOM 779 C CA . LYS A 1 93 ? -1.758 6.490 4.274 1.00 95.25 93 LYS A CA 1
ATOM 780 C C . LYS A 1 93 ? -3.020 5.973 4.972 1.00 95.25 93 LYS A C 1
ATOM 782 O O . LYS A 1 93 ? -3.552 6.641 5.857 1.00 95.25 93 LYS A O 1
ATOM 787 N N . THR A 1 94 ? -3.441 4.751 4.652 1.00 96.12 94 THR A N 1
ATOM 788 C CA . THR A 1 94 ? -4.571 4.071 5.304 1.00 96.12 94 THR A CA 1
ATOM 789 C C . THR A 1 94 ? -4.339 3.913 6.809 1.00 96.12 94 THR A C 1
ATOM 791 O O . THR A 1 94 ? -5.232 4.203 7.603 1.00 96.12 94 THR A O 1
ATOM 794 N N . LYS A 1 95 ? -3.127 3.526 7.235 1.00 94.38 95 LYS A N 1
ATOM 795 C CA . LYS A 1 95 ? -2.759 3.432 8.659 1.00 94.38 95 LYS A CA 1
ATOM 796 C C . LYS A 1 95 ? -2.833 4.785 9.367 1.00 94.38 95 LYS A C 1
ATOM 798 O O . LYS A 1 95 ? -3.293 4.842 10.505 1.00 94.38 95 LYS A O 1
ATOM 803 N N . ILE A 1 96 ? -2.440 5.874 8.702 1.00 93.75 96 ILE A N 1
ATOM 804 C CA . ILE A 1 96 ? -2.560 7.232 9.259 1.00 93.75 96 ILE A CA 1
ATOM 805 C C . ILE A 1 96 ? -4.037 7.612 9.438 1.00 93.75 96 ILE A C 1
ATOM 807 O O . ILE A 1 96 ? -4.428 8.076 10.512 1.00 93.75 96 ILE A O 1
ATOM 811 N N . ALA A 1 97 ? -4.873 7.381 8.420 1.00 94.50 97 ALA A N 1
ATOM 812 C CA . ALA A 1 97 ? -6.311 7.638 8.492 1.00 94.50 97 ALA A CA 1
ATOM 813 C C . ALA A 1 97 ? -6.986 6.816 9.606 1.00 94.50 97 ALA A C 1
ATOM 815 O O . ALA A 1 97 ? -7.751 7.359 10.409 1.00 94.50 97 ALA A O 1
ATOM 816 N N . HIS A 1 98 ? -6.630 5.534 9.705 1.00 94.44 98 HIS A N 1
ATOM 817 C CA . HIS A 1 98 ? -7.077 4.638 10.765 1.00 94.44 98 HIS A CA 1
ATOM 818 C C . HIS A 1 98 ? -6.659 5.133 12.155 1.00 94.44 98 HIS A C 1
ATOM 820 O O . HIS A 1 98 ? -7.494 5.225 13.055 1.00 94.44 98 HIS A O 1
ATOM 826 N N . GLY A 1 99 ? -5.384 5.494 12.332 1.00 92.00 99 GLY A N 1
ATOM 827 C CA . GLY A 1 99 ? -4.846 5.966 13.609 1.00 92.00 99 GLY A CA 1
ATOM 828 C C . GLY A 1 99 ? -5.586 7.193 14.141 1.00 92.00 99 GLY A C 1
ATOM 829 O O . GLY A 1 99 ? -5.891 7.257 15.330 1.00 92.00 99 GLY A O 1
ATOM 830 N N . ARG A 1 100 ? -5.972 8.120 13.252 1.00 90.19 100 ARG A N 1
ATOM 831 C CA . ARG A 1 100 ? -6.811 9.279 13.604 1.00 90.19 100 ARG A CA 1
ATOM 832 C C . ARG A 1 100 ? -8.225 8.871 14.036 1.00 90.19 100 ARG A C 1
ATOM 834 O O . ARG A 1 100 ? -8.773 9.463 14.957 1.00 90.19 100 ARG A O 1
ATOM 841 N N . ARG A 1 101 ? -8.822 7.854 13.403 1.00 91.38 101 ARG A N 1
ATOM 842 C CA . ARG A 1 101 ? -10.182 7.366 13.716 1.00 91.38 101 ARG A CA 1
ATOM 843 C C . ARG A 1 101 ? -10.257 6.567 15.021 1.00 91.38 101 ARG A C 1
ATOM 845 O O . ARG A 1 101 ? -11.274 6.604 15.712 1.00 91.38 101 ARG A O 1
ATOM 852 N N . VAL A 1 102 ? -9.232 5.772 15.307 1.00 89.19 102 VAL A N 1
ATOM 853 C CA . VAL A 1 102 ? -9.195 4.806 16.424 1.00 89.19 102 VAL A CA 1
ATOM 854 C C . VAL A 1 102 ? -8.419 5.363 17.624 1.00 89.19 102 VAL A C 1
ATOM 856 O O . VAL A 1 102 ? -8.150 4.658 18.597 1.00 89.19 102 VAL A O 1
ATOM 859 N N . PHE A 1 103 ? -8.104 6.659 17.595 1.00 84.50 103 PHE A N 1
ATOM 860 C CA . PHE A 1 103 ? -7.524 7.365 18.727 1.00 84.50 103 PHE A CA 1
ATOM 861 C C . PHE A 1 103 ? -8.367 7.128 19.997 1.00 84.50 103 PHE A C 1
ATOM 863 O O . PHE A 1 103 ? -9.596 7.159 19.953 1.00 84.50 103 PHE A O 1
ATOM 870 N N . CYS A 1 104 ? -7.699 6.808 21.108 1.00 82.44 104 CYS A N 1
ATOM 871 C CA . CYS A 1 104 ? -8.304 6.440 22.398 1.00 82.44 104 CYS A CA 1
ATOM 872 C C . CYS A 1 104 ? -9.174 5.162 22.447 1.00 82.44 104 CYS A C 1
ATOM 874 O O . CYS A 1 104 ? -9.821 4.926 23.464 1.00 82.44 104 CYS A O 1
ATOM 876 N N . LYS A 1 105 ? -9.182 4.301 21.419 1.00 84.50 105 LYS A N 1
ATOM 877 C CA . LYS A 1 105 ? -9.872 2.994 21.489 1.00 84.50 105 LYS A CA 1
ATOM 878 C C . LYS A 1 105 ? -8.973 1.872 22.022 1.00 84.50 105 LYS A C 1
ATOM 880 O O . LYS A 1 105 ? -7.753 2.033 22.138 1.00 84.50 105 LYS A O 1
ATOM 885 N N . SER A 1 106 ? -9.587 0.726 22.331 1.00 79.94 106 SER A N 1
ATOM 886 C CA . SER A 1 106 ? -8.898 -0.467 22.830 1.00 79.94 106 SER A CA 1
ATOM 887 C C . SER A 1 106 ? -7.912 -1.038 21.805 1.00 79.94 106 SER A C 1
ATOM 889 O O . SER A 1 106 ? -8.002 -0.781 20.601 1.00 79.94 106 SER A O 1
ATOM 891 N N . LYS A 1 107 ? -6.920 -1.794 22.289 1.00 76.69 107 LYS A N 1
ATOM 892 C CA . LYS A 1 107 ? -5.813 -2.302 21.465 1.00 76.69 107 LYS A CA 1
ATOM 893 C C . LYS A 1 107 ? -6.300 -3.267 20.381 1.00 76.69 107 LYS A C 1
ATOM 895 O O . LYS A 1 107 ? -5.708 -3.287 19.305 1.00 76.69 107 LYS A O 1
ATOM 900 N N . GLU A 1 108 ? -7.394 -3.989 20.623 1.00 77.00 108 GLU A N 1
ATOM 901 C CA . GLU A 1 108 ? -7.966 -4.943 19.665 1.00 77.00 108 GLU A CA 1
ATOM 902 C C . GLU A 1 108 ? -8.538 -4.260 18.413 1.00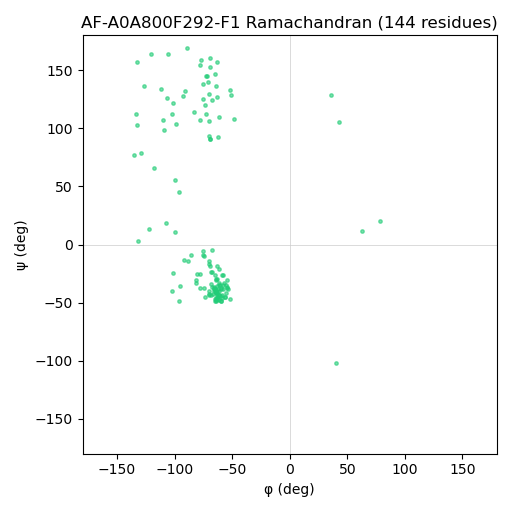 77.00 108 GLU A C 1
ATOM 904 O O . GLU A 1 108 ? -8.641 -4.888 17.362 1.00 77.00 108 GLU A O 1
ATOM 909 N N . GLU A 1 109 ? -8.900 -2.977 18.498 1.00 77.19 109 GLU A N 1
ATOM 910 C CA . GLU A 1 109 ? -9.472 -2.221 17.377 1.00 77.19 109 GLU A CA 1
ATOM 911 C C . GLU A 1 109 ? -8.408 -1.478 16.550 1.00 77.19 109 GLU A C 1
ATOM 913 O O . GLU A 1 109 ? -8.695 -1.052 15.431 1.00 77.19 109 GLU A O 1
ATOM 918 N N . LYS A 1 110 ? -7.172 -1.353 17.064 1.00 82.25 110 LYS A N 1
ATOM 919 C CA . LYS A 1 110 ? -6.078 -0.558 16.461 1.00 82.25 110 LYS A CA 1
ATOM 920 C C . LYS A 1 110 ? -5.421 -1.185 15.230 1.00 82.25 110 LYS A C 1
ATOM 922 O O . LYS A 1 110 ? -4.613 -0.530 14.579 1.00 82.25 110 LYS A O 1
ATOM 927 N N . THR A 1 111 ? -5.729 -2.443 14.927 1.00 87.94 111 THR A N 1
ATOM 928 C CA . THR A 1 111 ? -5.176 -3.176 13.773 1.00 87.94 111 THR A CA 1
ATOM 929 C C . THR A 1 111 ? -6.263 -3.690 12.826 1.00 87.94 111 THR A C 1
ATOM 931 O O . THR A 1 111 ? -5.989 -4.514 11.950 1.00 87.94 111 THR A O 1
ATOM 934 N N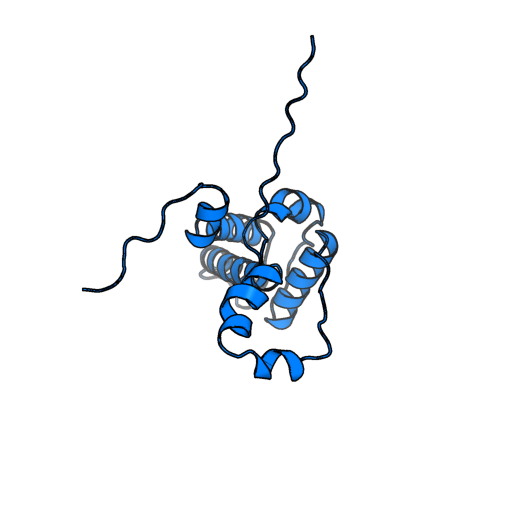 . LYS A 1 112 ? -7.503 -3.200 12.981 1.00 92.19 112 LYS A N 1
ATOM 935 C CA . LYS A 1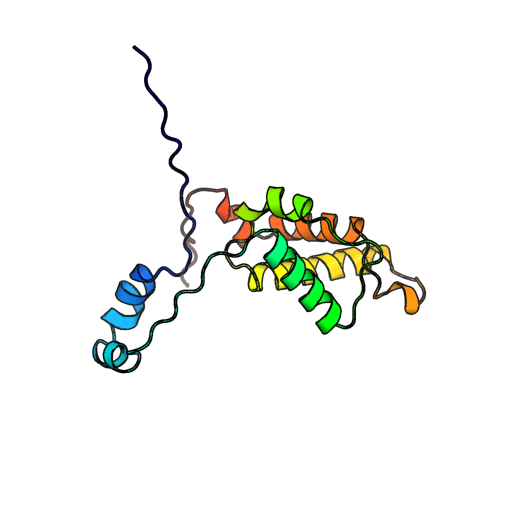 112 ? -8.665 -3.573 12.161 1.00 92.19 112 LYS A CA 1
ATOM 936 C C . LYS A 1 112 ? -9.076 -2.427 11.238 1.00 92.19 112 LYS A C 1
ATOM 938 O O . LYS A 1 112 ? -9.783 -1.496 11.637 1.00 92.19 112 LYS A O 1
ATOM 943 N N . LEU A 1 113 ? -8.642 -2.502 9.987 1.00 93.19 113 LEU A N 1
ATOM 944 C CA . LEU A 1 113 ? -8.995 -1.546 8.942 1.00 93.19 113 LEU A CA 1
ATOM 945 C C . LEU A 1 113 ? -10.454 -1.716 8.511 1.00 93.19 113 LEU A C 1
ATOM 947 O O . LEU A 1 113 ? -10.980 -2.829 8.440 1.00 93.19 113 LEU A O 1
ATOM 951 N N . ILE A 1 114 ? -11.093 -0.597 8.185 1.00 94.44 114 ILE A N 1
ATOM 952 C CA . ILE A 1 114 ? -12.413 -0.560 7.544 1.00 94.44 114 ILE A CA 1
ATOM 953 C C . ILE A 1 114 ? -12.322 0.175 6.208 1.00 94.44 114 ILE A C 1
ATOM 955 O O . ILE A 1 114 ? -11.393 0.952 5.987 1.00 94.44 114 ILE A O 1
ATOM 959 N N . MET A 1 115 ? -13.330 0.014 5.350 1.00 93.62 115 MET A N 1
ATOM 960 C CA . MET A 1 115 ? -13.353 0.653 4.029 1.00 93.62 115 MET A CA 1
ATOM 961 C C . MET A 1 115 ? -13.180 2.182 4.087 1.00 93.62 115 MET A C 1
ATOM 963 O O . MET A 1 115 ? -12.489 2.764 3.256 1.00 93.62 115 MET A O 1
ATOM 967 N N . LYS A 1 116 ? -13.716 2.837 5.128 1.00 93.56 116 LYS A N 1
ATOM 968 C CA . LYS A 1 116 ? -13.537 4.285 5.350 1.00 93.56 116 LYS A CA 1
ATOM 969 C C . LYS A 1 116 ? -12.072 4.692 5.556 1.00 93.56 116 LYS A C 1
ATOM 971 O O . LYS A 1 116 ? -11.697 5.791 5.161 1.00 93.56 116 LYS A O 1
ATOM 976 N N . ASP A 1 117 ? -11.259 3.834 6.176 1.00 94.75 117 ASP A N 1
ATOM 977 C CA . ASP A 1 117 ? -9.830 4.105 6.379 1.00 94.75 117 ASP A CA 1
ATOM 978 C C . ASP A 1 117 ? -9.086 4.034 5.042 1.00 94.75 117 ASP A C 1
ATOM 980 O O . ASP A 1 117 ? -8.234 4.873 4.766 1.00 94.75 117 ASP A O 1
ATOM 984 N N . ILE A 1 118 ? -9.447 3.058 4.204 1.00 94.50 118 ILE A N 1
ATOM 985 C CA . ILE A 1 118 ? -8.849 2.832 2.881 1.00 94.50 118 ILE A CA 1
ATOM 986 C C . ILE A 1 118 ? -9.216 3.971 1.931 1.00 94.50 118 ILE A C 1
ATOM 988 O O . ILE A 1 118 ? -8.349 4.497 1.243 1.00 94.50 118 ILE A O 1
ATOM 992 N N . GLN A 1 119 ? -10.479 4.407 1.931 1.00 94.56 119 GLN A N 1
ATOM 993 C CA . GLN A 1 119 ? -10.929 5.526 1.105 1.00 94.56 119 GLN A CA 1
ATOM 994 C C . GLN A 1 119 ? -10.201 6.828 1.465 1.00 94.56 119 GLN A C 1
ATOM 996 O O . GLN A 1 119 ? -9.642 7.474 0.585 1.00 94.56 119 GLN A O 1
ATOM 1001 N N . LYS A 1 120 ? -10.108 7.161 2.759 1.00 95.06 120 LYS A N 1
ATOM 1002 C CA . LYS A 1 120 ? -9.321 8.317 3.217 1.00 95.06 120 LYS A CA 1
ATOM 1003 C C . LYS A 1 120 ? -7.831 8.159 2.924 1.00 95.06 120 LYS A C 1
ATOM 1005 O O . LYS A 1 120 ? -7.163 9.119 2.559 1.00 95.06 120 LYS A O 1
ATOM 1010 N N . GLY A 1 121 ? -7.298 6.948 3.080 1.00 94.75 121 GLY A N 1
ATOM 1011 C CA . GLY A 1 121 ? -5.922 6.630 2.714 1.00 94.75 121 GLY A CA 1
ATOM 1012 C C . GLY A 1 121 ? -5.652 6.867 1.228 1.00 94.75 121 GLY A C 1
ATOM 1013 O O . GLY A 1 121 ? -4.598 7.390 0.882 1.00 94.75 121 GLY A O 1
ATOM 1014 N N . TYR A 1 122 ? -6.617 6.544 0.368 1.00 94.50 122 TYR A N 1
ATOM 1015 C CA . TYR A 1 122 ? -6.545 6.793 -1.067 1.00 94.50 122 TYR A CA 1
ATOM 1016 C C . TYR A 1 122 ? -6.637 8.283 -1.413 1.00 94.50 122 TYR A C 1
ATOM 1018 O O . TYR A 1 122 ? -5.837 8.766 -2.205 1.00 94.50 122 TYR A O 1
ATOM 1026 N N . GLU A 1 123 ? -7.524 9.042 -0.769 1.00 93.62 123 GLU A N 1
ATOM 1027 C CA . GLU A 1 123 ? -7.564 10.507 -0.910 1.00 93.62 123 GLU A CA 1
ATOM 1028 C C . GLU A 1 123 ? -6.204 11.131 -0.551 1.00 93.62 123 GLU A C 1
ATOM 1030 O O . GLU A 1 123 ? -5.654 11.923 -1.309 1.00 93.62 123 GLU A O 1
ATOM 1035 N N . MET A 1 124 ? -5.595 10.693 0.556 1.00 92.00 124 MET A N 1
ATOM 1036 C CA . MET A 1 124 ? -4.249 11.118 0.961 1.00 92.00 124 MET A CA 1
ATOM 1037 C C . MET A 1 124 ? -3.127 10.611 0.038 1.00 92.00 124 MET A C 1
ATOM 1039 O O . MET A 1 124 ? -2.030 11.171 0.045 1.00 92.00 124 MET A O 1
ATOM 1043 N N . PHE A 1 125 ? -3.350 9.515 -0.689 1.00 91.38 125 PHE A N 1
ATOM 1044 C CA . PHE A 1 125 ? -2.423 9.002 -1.698 1.00 91.38 125 PHE A CA 1
ATOM 1045 C C . PHE A 1 125 ? -2.454 9.890 -2.943 1.00 91.38 125 PHE A C 1
ATOM 1047 O O . PHE A 1 125 ? -1.395 10.291 -3.417 1.00 91.38 125 PHE A O 1
ATOM 1054 N N . LEU A 1 126 ? -3.650 10.264 -3.406 1.00 88.06 126 LEU A N 1
ATOM 1055 C CA . LEU A 1 126 ? -3.833 11.218 -4.500 1.00 88.06 126 LEU A CA 1
ATOM 1056 C C . LEU A 1 126 ? -3.313 12.612 -4.155 1.00 88.06 126 LEU A C 1
ATOM 1058 O O . LEU A 1 126 ? -2.866 13.330 -5.039 1.00 88.06 126 LEU A O 1
ATOM 1062 N N . ASP A 1 127 ? -3.352 12.997 -2.878 1.00 85.25 127 ASP A N 1
ATOM 1063 C CA . ASP A 1 127 ? -2.871 14.307 -2.443 1.00 85.25 127 ASP A CA 1
ATOM 1064 C C . ASP A 1 127 ? -1.335 14.451 -2.528 1.00 85.25 127 ASP A C 1
ATOM 1066 O O . ASP A 1 127 ? -0.803 15.563 -2.480 1.00 85.25 127 ASP A O 1
ATOM 1070 N N . ASN A 1 128 ? -0.615 13.334 -2.682 1.00 79.12 128 ASN A N 1
ATOM 1071 C CA . ASN A 1 128 ? 0.836 13.312 -2.805 1.00 79.12 128 ASN A CA 1
ATOM 1072 C C . ASN A 1 128 ? 1.276 13.908 -4.154 1.00 79.12 128 ASN A C 1
ATOM 1074 O O . ASN A 1 128 ? 0.775 13.493 -5.199 1.00 79.12 128 ASN A O 1
ATOM 1078 N N . ASN A 1 129 ? 2.221 14.854 -4.142 1.00 62.56 129 ASN A N 1
ATOM 1079 C CA . ASN A 1 129 ? 2.626 15.601 -5.344 1.00 62.56 129 ASN A CA 1
ATOM 1080 C C . ASN A 1 129 ? 3.056 14.673 -6.498 1.00 62.56 129 ASN A C 1
ATOM 1082 O O . ASN A 1 129 ? 2.569 14.837 -7.612 1.00 62.56 129 ASN A O 1
ATOM 1086 N N . ASP A 1 130 ? 3.810 13.610 -6.201 1.00 65.12 130 ASP A N 1
ATOM 1087 C CA . ASP A 1 130 ? 4.250 12.595 -7.177 1.00 65.12 130 ASP A CA 1
ATOM 1088 C C . ASP A 1 130 ? 3.100 11.833 -7.866 1.00 65.12 130 ASP A C 1
ATOM 1090 O O . ASP A 1 130 ? 3.291 11.188 -8.898 1.00 65.12 130 ASP A O 1
ATOM 1094 N N . VAL A 1 131 ? 1.909 11.824 -7.258 1.00 63.66 131 VAL A N 1
ATOM 1095 C CA . VAL A 1 131 ? 0.696 11.198 -7.806 1.00 63.66 131 VAL A CA 1
ATOM 1096 C C . VAL A 1 131 ? -0.153 12.240 -8.537 1.00 63.66 131 VAL A C 1
ATOM 1098 O O . VAL A 1 131 ? -0.709 11.932 -9.587 1.00 63.66 131 VAL A O 1
ATOM 1101 N N . LYS A 1 132 ? -0.198 13.489 -8.054 1.00 63.12 132 LYS A N 1
ATOM 1102 C CA . LYS A 1 132 ? -0.864 14.616 -8.737 1.00 63.12 132 LYS A CA 1
ATOM 1103 C C . LYS A 1 132 ? -0.232 14.948 -10.084 1.00 63.12 132 LYS A C 1
ATOM 1105 O O . LYS A 1 132 ? -0.945 15.192 -11.055 1.00 63.12 132 LYS A O 1
ATOM 1110 N N . GLU A 1 133 ? 1.096 14.920 -10.161 1.00 62.66 133 GLU A N 1
ATOM 1111 C CA . GLU A 1 133 ? 1.845 15.166 -11.400 1.00 62.66 133 GLU A CA 1
ATOM 1112 C C . GLU A 1 133 ? 1.557 14.116 -12.483 1.00 62.66 133 GLU A C 1
ATOM 1114 O O . GLU A 1 133 ? 1.726 14.388 -13.668 1.00 62.66 133 GLU A O 1
ATOM 1119 N N . ARG A 1 134 ? 1.011 12.947 -12.114 1.00 68.44 134 ARG A N 1
ATOM 1120 C CA . ARG A 1 134 ? 0.548 11.935 -13.077 1.00 68.44 134 ARG A CA 1
ATOM 1121 C C . ARG A 1 134 ? -0.696 12.386 -13.860 1.00 68.44 134 ARG A C 1
ATOM 1123 O O . ARG A 1 134 ? -0.953 11.844 -14.929 1.00 68.44 134 ARG A O 1
ATOM 1130 N N . GLN A 1 135 ? -1.440 13.388 -13.374 1.00 55.28 135 GLN A N 1
ATOM 1131 C CA . GLN A 1 135 ? -2.534 14.042 -14.112 1.00 55.28 135 GLN A CA 1
ATOM 1132 C C . GLN A 1 135 ? -2.158 15.406 -14.716 1.00 55.28 135 GLN A C 1
ATOM 1134 O O . GLN A 1 135 ? -2.782 15.838 -15.685 1.00 55.28 135 GLN A O 1
ATOM 1139 N N . GLY A 1 136 ? -1.157 16.098 -14.166 1.00 46.34 136 GLY A N 1
ATOM 1140 C CA . GLY A 1 136 ? -0.749 17.433 -14.603 1.00 46.34 136 GLY A CA 1
ATOM 1141 C C . GLY A 1 136 ? 0.455 17.390 -15.536 1.00 46.34 136 GLY A C 1
ATOM 1142 O O . GLY A 1 136 ? 1.584 17.225 -15.087 1.00 46.34 136 GLY A O 1
ATOM 1143 N N . GLY A 1 137 ? 0.238 17.576 -16.839 1.00 43.91 137 GLY A N 1
ATOM 1144 C CA . GLY A 1 137 ? 1.332 17.715 -17.798 1.00 43.91 137 GLY A CA 1
ATOM 1145 C C . GLY A 1 137 ? 2.363 18.771 -17.372 1.00 43.91 137 GLY A C 1
ATOM 1146 O O . GLY A 1 137 ? 1.999 19.907 -17.099 1.00 43.91 137 GLY A O 1
ATOM 1147 N N . LYS A 1 138 ? 3.641 18.364 -17.381 1.00 47.50 138 LYS A N 1
ATOM 1148 C CA . LYS A 1 138 ? 4.873 19.174 -17.391 1.00 47.50 138 LYS A CA 1
ATOM 1149 C C . LYS A 1 138 ? 4.896 20.400 -16.461 1.00 47.50 138 LYS A C 1
ATOM 1151 O O . LYS A 1 138 ? 4.488 21.483 -16.855 1.00 47.50 138 LYS A O 1
ATOM 1156 N N . ASN A 1 139 ? 5.627 20.282 -15.357 1.00 37.03 139 ASN A N 1
ATOM 1157 C CA . ASN A 1 139 ? 6.574 21.327 -14.967 1.00 37.03 139 ASN A CA 1
ATOM 1158 C C . ASN A 1 139 ? 7.895 20.651 -14.575 1.00 37.03 139 ASN A C 1
ATOM 1160 O O . ASN A 1 139 ? 7.916 19.916 -13.591 1.00 37.03 139 ASN A O 1
ATOM 1164 N N . PRO A 1 140 ? 8.990 20.825 -15.340 1.00 45.22 140 PRO A N 1
ATOM 1165 C CA . PRO A 1 140 ? 10.283 20.310 -14.920 1.00 45.22 140 PRO A CA 1
ATOM 1166 C C . PRO A 1 140 ? 10.692 21.024 -13.630 1.00 45.22 140 PRO A C 1
ATOM 1168 O O . PRO A 1 140 ? 10.674 22.253 -13.552 1.00 45.22 140 PRO A O 1
ATOM 1171 N N . ILE A 1 141 ? 11.026 20.226 -12.619 1.00 43.94 141 ILE A N 1
ATOM 1172 C CA . ILE A 1 141 ? 11.573 20.655 -11.334 1.00 43.94 141 ILE A CA 1
ATOM 1173 C C . ILE A 1 141 ? 12.722 21.632 -11.598 1.00 43.94 141 ILE A C 1
ATOM 1175 O O . ILE A 1 141 ? 13.797 21.240 -12.042 1.00 43.94 141 ILE A O 1
ATOM 1179 N N . ASN A 1 142 ? 12.490 22.914 -11.321 1.00 47.22 142 ASN A N 1
ATOM 1180 C CA . ASN A 1 142 ? 13.485 23.970 -11.464 1.00 47.22 142 ASN A CA 1
ATOM 1181 C C . ASN A 1 142 ? 14.167 24.254 -10.121 1.00 47.22 142 ASN A C 1
ATOM 1183 O O . ASN A 1 142 ? 14.301 25.407 -9.723 1.00 47.22 142 ASN A O 1
ATOM 1187 N N . HIS A 1 143 ? 14.554 23.208 -9.391 1.00 49.94 143 HIS A N 1
ATOM 1188 C CA . HIS A 1 143 ? 15.361 23.320 -8.174 1.00 49.94 143 HIS A CA 1
ATOM 1189 C C . HIS A 1 143 ? 16.556 22.374 -8.278 1.00 49.94 143 HIS A C 1
ATOM 1191 O O . HIS A 1 143 ? 16.575 21.277 -7.729 1.00 49.94 143 HIS A O 1
ATOM 1197 N N . MET A 1 144 ? 17.553 22.838 -9.027 1.00 50.41 144 MET A N 1
ATOM 1198 C CA . MET A 1 144 ? 18.909 22.312 -9.035 1.00 50.41 144 MET A CA 1
ATOM 1199 C C . MET A 1 144 ? 19.795 23.383 -8.383 1.00 50.41 144 MET A C 1
ATOM 1201 O O . MET A 1 144 ? 19.967 24.443 -8.967 1.00 50.41 144 MET A O 1
ATOM 1205 N N . TYR A 1 145 ? 20.233 23.090 -7.153 1.00 48.31 145 TYR A N 1
ATOM 1206 C CA . TYR A 1 145 ? 21.334 23.655 -6.347 1.00 48.31 145 TYR A CA 1
ATOM 1207 C C . TYR A 1 145 ? 21.665 25.165 -6.425 1.00 48.31 145 TYR A C 1
ATOM 1209 O O . TYR A 1 145 ? 21.975 25.700 -7.486 1.00 48.31 145 TYR A O 1
ATOM 1217 N N . ILE A 1 146 ? 21.735 25.805 -5.248 1.00 56.00 146 ILE A N 1
ATOM 1218 C CA . ILE A 1 146 ? 22.647 26.937 -4.989 1.00 56.00 146 ILE A CA 1
ATOM 1219 C C . ILE A 1 146 ? 23.877 26.370 -4.286 1.00 56.00 146 ILE A C 1
ATOM 1221 O O . ILE A 1 146 ? 23.668 25.545 -3.365 1.00 56.00 146 ILE A O 1
#

Secondary structure (DSSP, 8-state):
----------------HHHIIIIIITT-HHHHTT----PPPPPPPHHHHHHHHHHHHHHTT-EESSPPPHHHHHTTGGG-TTTHHHHHHHHHHHHHHHHHHSTT--GGGTTEE-HHHHHHHHHHHHTSHHHHTTTS----------

pLDDT: mean 77.58, std 19.08, range [32.22, 96.12]

Foldseek 3Di:
DDDDDDDPPDDDDDVDPVVCVPPPCVVPVPVVVVCPDDDDDDDDQLVVLLVLLQVVLVVVVAEEPDRDDSVVSVVVVLLCNPRNVLSVQLVVLLLVLLCVVCPPHDPVSSRYGYPVSSVRSVVVSCVDPVSVVSVPPDDPPPDDDD

Solvent-accessible surface area (backbone atoms only — not comparable to full-atom values): 9132 Å² total; per-residue (Å²): 140,83,84,82,82,78,82,80,80,79,78,72,92,60,92,40,73,62,55,46,47,66,64,57,34,63,79,36,65,80,54,52,73,74,52,81,77,80,84,85,79,80,84,79,50,38,59,57,50,48,51,53,41,53,48,55,39,46,76,71,73,33,46,64,80,59,86,82,58,46,68,68,37,55,83,45,51,90,77,43,82,60,46,71,60,45,42,54,48,33,49,53,34,16,51,54,43,36,51,69,71,45,60,96,55,62,78,84,58,71,42,52,44,46,70,72,21,49,52,49,3,45,55,56,43,52,67,34,65,87,49,43,52,75,76,47,81,83,77,83,84,87,79,76,83,134

Nearest PDB structures (foldseek):
  3syk-assembly1_A  TM=6.313E-01  e=6.645E-03  Cereibacter sphaeroides
  3syl-assembly1_B  TM=6.383E-01  e=1.082E-01  Cereibacter sphaeroides

Radius of gyration: 19.97 Å; Cα contacts (8 Å, |Δi|>4): 101; chains: 1; bounding box: 48×40×66 Å

Sequence (146 aa):
MQSAILHDSKELPKINEEDLKNCFFAYNQGLNSRFPWRFKTDDYKAGELNEIFQKKIKDAGWSIKEKVPNSWFESKMDYFTYYGRDMETLLSKTKIAHGRRV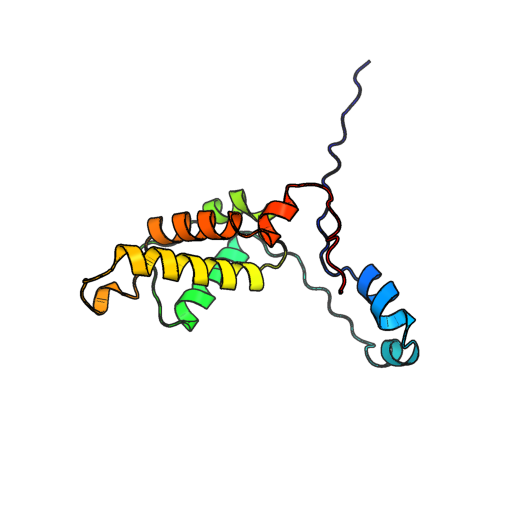FCKSKEEKTKLIMKDIQKGYEMFLDNNDVKERQGGKNPINHMYI